Protein AF-A0A3M1LJ62-F1 (afdb_monomer)

Secondary structure (DSSP, 8-state):
--HHHHHHHHHHHHHHHHHTTSS-SS----EEEETTEEEEPBTT--GGG--GGG-EEEETTS-EEE-SSPBPTTGGGT-

pLDDT: mean 95.95, std 3.95, range [70.25, 98.62]

Mean predicted aligned error: 2.36 Å

Nearest PDB structures (foldseek):
  6btg-assembly1_A  TM=9.143E-01  e=5.965E-07  Bacillus thuringiensis
  1e4c-assembly1_P  TM=9.011E-01  e=3.375E-05  Escherichia coli
  1e4b-assembly1_P  TM=8.962E-01  e=1.473E-04  Escherichia coli
  2opi-assembly1_B  TM=8.210E-01  e=3.850E-04  Bacteroides thetaiotaomicron VPI-5482
  8il8-assembly1_C  TM=8.135E-01  e=2.468E-03  Alcaligenes faecalis subsp. faecalis NBRC 13111

Foldseek 3Di:
DDPLVVLQVQLVVLLVCVVVVNADQFGDKDWDDDPQKIWIAAGRHGSNPDDSLQIFIAGPVRHTPDHPGHGHPCSPVVD

Structure (mmCIF, N/CA/C/O backbone):
data_AF-A0A3M1LJ62-F1
#
_entry.id   AF-A0A3M1LJ62-F1
#
loop_
_atom_site.group_PDB
_atom_site.id
_atom_site.type_symbol
_atom_site.label_atom_id
_atom_site.label_alt_id
_atom_site.label_comp_id
_atom_site.label_asym_id
_atom_site.label_entity_id
_atom_site.label_seq_id
_atom_site.pdbx_PDB_ins_code
_atom_site.Cartn_x
_atom_site.Cartn_y
_atom_site.Cartn_z
_atom_site.occupancy
_atom_site.B_iso_or_equiv
_atom_site.auth_seq_id
_atom_site.auth_comp_id
_atom_site.auth_asym_id
_atom_site.auth_atom_id
_atom_site.pdbx_PDB_model_num
ATOM 1 N N . MET A 1 1 ? -8.940 13.208 9.232 1.00 70.25 1 MET A N 1
ATOM 2 C CA . MET A 1 1 ? -9.006 13.086 7.761 1.00 70.25 1 MET A CA 1
ATOM 3 C C . MET A 1 1 ? -9.861 11.883 7.415 1.00 70.25 1 MET A C 1
ATOM 5 O O . MET A 1 1 ? -9.920 10.964 8.224 1.00 70.25 1 MET A O 1
ATOM 9 N N . ASP A 1 2 ? -10.552 11.926 6.281 1.00 94.00 2 ASP A N 1
ATOM 10 C CA . ASP A 1 2 ? -11.364 10.805 5.799 1.00 94.00 2 ASP A CA 1
ATOM 11 C C . ASP A 1 2 ? -10.476 9.639 5.322 1.00 94.00 2 ASP A C 1
ATOM 13 O O . ASP A 1 2 ? -9.359 9.877 4.857 1.00 94.00 2 ASP A O 1
ATOM 17 N N . GLU A 1 3 ? -10.951 8.398 5.470 1.00 95.75 3 GLU A N 1
ATOM 18 C CA . GLU A 1 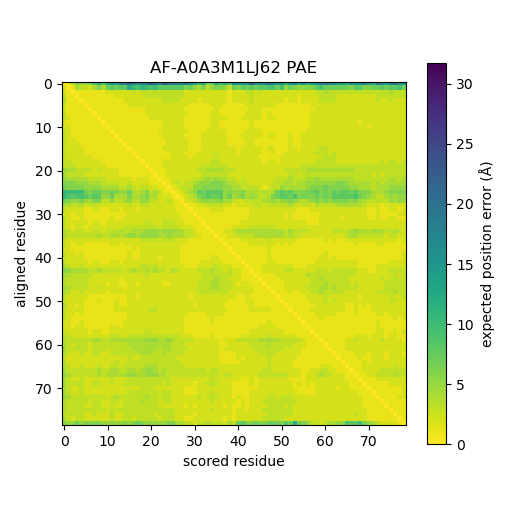3 ? -10.188 7.187 5.123 1.00 95.75 3 GLU A CA 1
ATOM 19 C C . GLU A 1 3 ? -9.828 7.165 3.634 1.00 95.75 3 GLU A C 1
ATOM 21 O O . GLU A 1 3 ? -8.680 6.893 3.283 1.00 95.75 3 GLU A O 1
ATOM 26 N N . GLU A 1 4 ? -10.771 7.520 2.757 1.00 97.06 4 GLU A N 1
ATOM 27 C CA . GLU A 1 4 ? -10.529 7.491 1.314 1.00 97.06 4 GLU A CA 1
ATOM 28 C C . GLU A 1 4 ? -9.496 8.544 0.900 1.00 97.06 4 GLU A C 1
ATOM 30 O O . GLU A 1 4 ? -8.581 8.25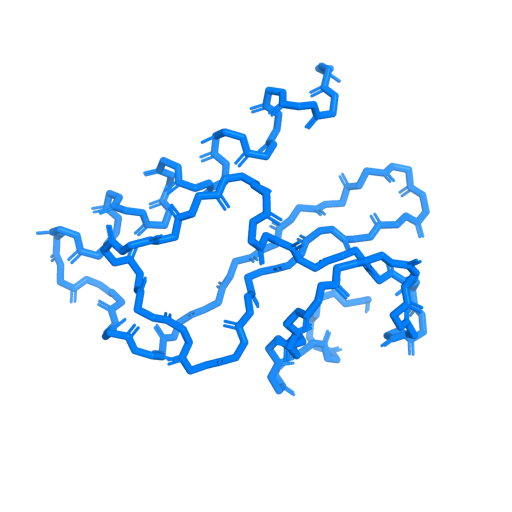3 0.131 1.00 97.06 4 GLU A O 1
ATOM 35 N N . LYS A 1 5 ? -9.542 9.733 1.514 1.00 97.56 5 LYS A N 1
ATOM 36 C CA . LYS A 1 5 ? -8.528 10.776 1.292 1.00 97.56 5 LYS A CA 1
ATOM 37 C C . LYS A 1 5 ? -7.125 10.327 1.706 1.00 97.56 5 LYS A C 1
ATOM 39 O O . LYS A 1 5 ? -6.165 10.621 1.002 1.00 97.56 5 LYS A O 1
ATOM 44 N N . LEU A 1 6 ? -6.988 9.597 2.818 1.00 98.25 6 LEU A N 1
ATOM 45 C CA . LEU A 1 6 ? -5.692 9.041 3.236 1.00 98.25 6 LEU A CA 1
ATOM 46 C C . LEU A 1 6 ? -5.154 8.025 2.222 1.00 98.25 6 LEU A C 1
ATOM 48 O O . LEU A 1 6 ? -3.957 8.018 1.933 1.00 98.25 6 LEU A O 1
ATOM 52 N N . LYS A 1 7 ? -6.029 7.192 1.647 1.00 98.50 7 LYS A N 1
ATOM 53 C CA . LYS A 1 7 ? -5.652 6.236 0.595 1.00 98.50 7 LYS A CA 1
ATOM 54 C C . LYS A 1 7 ? -5.153 6.953 -0.656 1.00 98.50 7 LYS A C 1
ATOM 56 O O . LYS A 1 7 ? -4.102 6.593 -1.186 1.00 98.50 7 LYS A O 1
ATOM 61 N N . GLU A 1 8 ? -5.865 7.984 -1.103 1.00 98.31 8 GLU A N 1
ATOM 62 C CA . GLU A 1 8 ? -5.458 8.810 -2.244 1.00 98.31 8 GLU A CA 1
ATOM 63 C C . GLU A 1 8 ? -4.111 9.508 -1.999 1.00 98.31 8 GLU A C 1
ATOM 65 O O . GLU A 1 8 ? -3.239 9.505 -2.873 1.00 98.31 8 GLU A O 1
ATOM 70 N N . GLU A 1 9 ? -3.899 10.061 -0.802 1.00 98.31 9 GLU A N 1
ATOM 71 C CA . GLU A 1 9 ? -2.633 10.695 -0.424 1.00 98.31 9 GLU A CA 1
ATOM 72 C C . GLU A 1 9 ? -1.468 9.705 -0.377 1.00 98.31 9 GLU A C 1
ATOM 74 O O . GLU A 1 9 ? -0.388 10.011 -0.891 1.00 98.31 9 GLU A O 1
ATOM 79 N N . LEU A 1 10 ? -1.681 8.502 0.169 1.00 98.12 10 LEU A N 1
ATOM 80 C CA . LEU A 1 10 ? -0.674 7.442 0.172 1.00 98.12 10 LEU A CA 1
ATOM 81 C C . LEU A 1 10 ? -0.248 7.102 -1.260 1.00 98.12 10 LEU A C 1
ATOM 83 O O . LEU A 1 10 ? 0.943 7.091 -1.570 1.00 98.12 10 LEU A O 1
ATOM 87 N N . VAL A 1 11 ? -1.217 6.876 -2.152 1.00 98.19 11 VAL A N 1
ATOM 88 C CA . VAL A 1 11 ? -0.958 6.566 -3.566 1.00 98.19 11 VAL A CA 1
ATOM 89 C C . VAL A 1 11 ? -0.219 7.709 -4.252 1.00 98.19 11 VAL A C 1
ATOM 91 O O . VAL A 1 11 ? 0.750 7.475 -4.979 1.00 98.19 11 VAL A O 1
ATOM 94 N N . ARG A 1 12 ? -0.625 8.958 -4.001 1.00 98.19 12 ARG A N 1
ATOM 95 C CA . ARG A 1 12 ? 0.055 10.138 -4.542 1.00 98.19 12 ARG A CA 1
ATOM 96 C C . ARG A 1 12 ? 1.501 10.226 -4.056 1.00 98.19 12 ARG A C 1
ATOM 98 O O . ARG A 1 12 ? 2.383 10.532 -4.861 1.00 98.19 12 ARG A O 1
ATOM 105 N N . SER A 1 13 ? 1.754 9.941 -2.781 1.00 97.94 13 SER A N 1
ATOM 106 C CA . SER A 1 13 ? 3.100 9.913 -2.200 1.00 97.94 13 SER A CA 1
ATOM 107 C C . SER A 1 13 ? 3.969 8.845 -2.871 1.00 97.94 13 SER A C 1
ATOM 109 O O . SER A 1 13 ? 5.034 9.160 -3.405 1.00 97.94 13 SER A O 1
ATOM 111 N N . VAL A 1 14 ? 3.456 7.614 -2.979 1.00 97.56 14 VAL A N 1
ATOM 112 C CA . VAL A 1 14 ? 4.123 6.495 -3.666 1.00 97.56 14 VAL A CA 1
ATOM 113 C C . VAL A 1 14 ? 4.468 6.862 -5.111 1.00 97.56 14 VAL A C 1
ATOM 115 O O . VAL A 1 14 ? 5.621 6.731 -5.519 1.00 97.56 14 VAL A O 1
ATOM 118 N N . LYS A 1 15 ? 3.496 7.369 -5.884 1.00 97.00 15 LYS A N 1
ATOM 119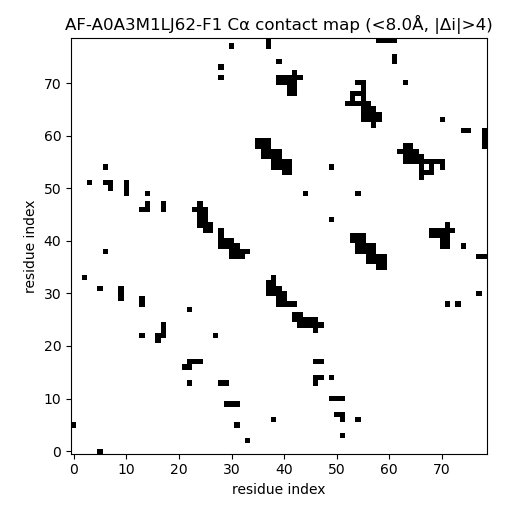 C CA . LYS A 1 15 ? 3.703 7.771 -7.287 1.00 97.00 15 LYS A CA 1
ATOM 120 C C . LYS A 1 15 ? 4.709 8.918 -7.417 1.00 97.00 15 LYS A C 1
ATOM 122 O O . LYS A 1 15 ? 5.494 8.927 -8.361 1.00 97.00 15 LYS A O 1
ATOM 127 N N . THR A 1 16 ? 4.727 9.853 -6.466 1.00 97.75 16 THR A N 1
ATOM 128 C CA . THR A 1 16 ? 5.688 10.970 -6.439 1.00 97.75 16 THR A CA 1
ATOM 129 C C . THR A 1 16 ? 7.110 10.487 -6.172 1.00 97.75 16 THR A C 1
ATOM 131 O O . THR A 1 16 ? 8.053 10.956 -6.804 1.00 97.75 16 THR A O 1
ATOM 134 N N . LEU A 1 17 ? 7.294 9.553 -5.240 1.00 97.56 17 LEU A N 1
ATOM 135 C CA . LEU A 1 17 ? 8.614 8.985 -4.962 1.00 97.56 17 LEU A CA 1
ATOM 136 C C . LEU A 1 17 ? 9.082 8.078 -6.103 1.00 97.56 17 LEU A C 1
ATOM 138 O O . LEU A 1 17 ? 10.264 8.089 -6.443 1.00 97.56 17 LEU A O 1
ATOM 142 N N . PHE A 1 18 ? 8.156 7.360 -6.741 1.00 96.88 18 PHE A N 1
ATOM 143 C CA . PHE A 1 18 ? 8.441 6.551 -7.922 1.00 96.88 18 PHE A CA 1
ATOM 144 C C . PHE A 1 18 ? 8.889 7.415 -9.103 1.00 96.88 18 PHE A C 1
ATOM 146 O O . PHE A 1 18 ? 9.920 7.133 -9.707 1.00 96.88 18 PHE A O 1
ATOM 153 N N . SER A 1 19 ? 8.184 8.515 -9.394 1.00 96.62 19 SER A N 1
ATOM 154 C CA . SER A 1 19 ? 8.550 9.412 -10.501 1.00 96.62 19 SER A CA 1
ATOM 155 C C . SER A 1 19 ? 9.896 10.113 -10.296 1.00 96.62 19 SER A C 1
ATOM 157 O O . SER A 1 19 ? 10.549 10.480 -11.269 1.00 96.62 19 SER A O 1
ATOM 159 N N . LYS A 1 20 ? 10.335 10.260 -9.042 1.00 97.25 20 LYS A N 1
ATOM 160 C CA . LYS A 1 20 ? 11.662 10.777 -8.677 1.00 97.25 20 LYS A CA 1
ATOM 161 C C . LYS A 1 20 ? 12.758 9.703 -8.619 1.00 97.25 20 LYS A C 1
ATOM 163 O O . LYS A 1 20 ? 13.905 10.042 -8.349 1.00 97.25 20 LYS A O 1
ATOM 168 N N . GLY A 1 21 ? 12.427 8.431 -8.851 1.00 96.19 21 GLY A N 1
ATOM 169 C CA . GLY A 1 21 ? 13.382 7.318 -8.831 1.00 96.19 21 GLY A CA 1
ATOM 170 C C . GLY A 1 21 ? 13.788 6.832 -7.434 1.00 96.19 21 GLY A C 1
ATOM 171 O O . GLY A 1 21 ? 14.758 6.090 -7.316 1.00 96.19 21 GLY A O 1
ATOM 172 N N . TYR A 1 22 ? 13.068 7.222 -6.376 1.00 96.50 22 TYR A N 1
ATOM 173 C CA . TYR A 1 22 ? 13.373 6.804 -4.998 1.00 96.50 22 TYR A CA 1
ATOM 174 C C . TYR A 1 22 ? 12.780 5.447 -4.616 1.00 96.50 22 TYR A C 1
ATOM 176 O O . TYR A 1 22 ? 13.222 4.829 -3.651 1.00 96.50 22 TYR A O 1
ATOM 184 N N . VAL A 1 23 ? 11.787 4.975 -5.366 1.00 94.81 23 VAL A N 1
ATOM 185 C CA . VAL A 1 23 ? 11.250 3.617 -5.250 1.00 94.81 23 VAL A CA 1
ATOM 186 C C . VAL A 1 23 ? 11.234 2.952 -6.616 1.00 94.81 23 VAL A C 1
ATOM 188 O O . VAL A 1 23 ? 11.098 3.618 -7.641 1.00 94.81 23 VAL A O 1
ATOM 191 N N . SER A 1 24 ? 11.399 1.633 -6.630 1.00 93.12 24 SER A N 1
ATOM 192 C CA . SER A 1 24 ? 11.409 0.840 -7.857 1.00 93.12 24 SER A CA 1
ATOM 193 C C . SER A 1 24 ? 10.000 0.354 -8.209 1.00 93.12 24 SER A C 1
ATOM 195 O O . SER A 1 24 ? 9.036 0.606 -7.490 1.00 93.12 24 SER A O 1
ATOM 197 N N . VAL A 1 25 ? 9.856 -0.343 -9.340 1.00 89.69 25 VAL A N 1
ATOM 198 C CA . VAL A 1 25 ? 8.543 -0.793 -9.839 1.00 89.69 25 VAL A CA 1
ATOM 199 C C . VAL A 1 25 ? 7.814 -1.685 -8.831 1.00 89.69 25 VAL A C 1
ATOM 201 O O . VAL A 1 25 ? 6.617 -1.504 -8.636 1.00 89.69 25 VAL A O 1
ATOM 204 N N . GLY A 1 26 ? 8.520 -2.622 -8.193 1.00 85.31 26 GLY A N 1
ATOM 205 C CA . GLY A 1 26 ? 7.948 -3.558 -7.216 1.00 85.31 26 GLY A CA 1
ATOM 206 C C . GLY A 1 26 ? 8.526 -3.438 -5.804 1.00 85.31 26 GLY A C 1
ATOM 207 O O . GLY A 1 26 ? 8.076 -4.154 -4.913 1.00 85.31 26 GLY A O 1
ATOM 208 N N . GLY A 1 27 ? 9.517 -2.566 -5.602 1.00 84.88 27 GLY A N 1
ATOM 209 C CA . GLY A 1 27 ? 10.199 -2.348 -4.326 1.00 84.88 27 GLY A CA 1
ATOM 210 C C . GLY A 1 27 ? 9.880 -0.984 -3.721 1.00 84.88 27 GLY A C 1
ATOM 211 O O . GLY A 1 27 ? 9.396 -0.080 -4.401 1.00 84.88 27 GLY A O 1
ATOM 212 N N . GLY A 1 28 ? 10.142 -0.846 -2.422 1.00 87.88 28 GLY A N 1
ATOM 213 C CA . GLY A 1 28 ? 9.636 0.267 -1.627 1.00 87.88 28 GLY A CA 1
ATOM 214 C C . GLY A 1 28 ? 8.154 0.074 -1.316 1.00 87.88 28 GLY A C 1
ATOM 215 O O . GLY A 1 28 ? 7.346 -0.261 -2.186 1.00 87.88 28 GLY A O 1
ATOM 216 N N . ASN A 1 29 ? 7.790 0.253 -0.056 1.00 95.19 29 ASN A N 1
ATOM 217 C CA . ASN A 1 29 ? 6.443 0.049 0.454 1.00 95.19 29 ASN A CA 1
ATOM 218 C C . ASN A 1 29 ? 6.026 1.280 1.259 1.00 95.19 29 ASN A C 1
ATOM 220 O O . ASN A 1 29 ? 6.858 2.054 1.725 1.00 95.19 29 ASN A O 1
ATOM 224 N N . HIS A 1 30 ? 4.724 1.512 1.331 1.00 97.69 30 HIS A N 1
ATOM 225 C CA . HIS A 1 30 ? 4.180 2.615 2.103 1.00 97.69 30 HIS A CA 1
ATOM 226 C C . HIS A 1 30 ? 2.927 2.134 2.812 1.00 97.69 30 HIS A C 1
ATOM 228 O O . HIS A 1 30 ? 2.170 1.319 2.276 1.00 97.69 30 HIS A O 1
ATOM 234 N N . SER A 1 31 ? 2.703 2.657 4.008 1.00 98.19 31 SER A N 1
ATOM 235 C CA . SER A 1 31 ? 1.474 2.431 4.745 1.00 98.19 31 SER A CA 1
ATOM 236 C C . SER A 1 31 ? 1.011 3.705 5.433 1.00 98.19 31 SER A C 1
ATOM 238 O O . SER A 1 31 ? 1.777 4.654 5.608 1.00 98.19 31 SER A O 1
ATOM 240 N N . PHE A 1 32 ? -0.246 3.707 5.850 1.00 98.19 32 PHE A N 1
ATOM 241 C CA . PHE A 1 32 ? -0.718 4.593 6.903 1.00 98.19 32 PHE A CA 1
ATOM 242 C C . PHE A 1 32 ? -1.583 3.798 7.877 1.00 98.19 32 PHE A C 1
ATOM 244 O O . PHE A 1 32 ? -2.210 2.798 7.516 1.00 98.19 32 PHE A O 1
ATOM 251 N N . ARG A 1 33 ? -1.621 4.259 9.126 1.00 97.00 33 ARG A N 1
ATOM 252 C CA . ARG A 1 33 ? -2.496 3.709 10.159 1.00 97.00 33 ARG A CA 1
ATOM 253 C C . ARG A 1 33 ? -3.810 4.486 10.190 1.00 97.00 33 ARG A C 1
ATOM 255 O O . ARG A 1 33 ? -3.805 5.716 10.165 1.00 97.00 33 ARG A O 1
ATOM 262 N N . TYR A 1 34 ? -4.926 3.772 10.272 1.00 96.62 34 TYR A N 1
ATOM 263 C CA . TYR A 1 34 ? -6.258 4.335 10.456 1.00 96.62 34 TYR A CA 1
ATOM 264 C C . TYR A 1 34 ? -6.980 3.556 11.553 1.00 96.62 34 TYR A C 1
ATOM 266 O O . TYR A 1 34 ? -7.404 2.418 11.352 1.00 96.62 34 TYR A O 1
ATOM 274 N N . LYS A 1 35 ? -7.107 4.181 12.731 1.00 94.00 35 LYS A N 1
ATOM 275 C CA . LYS A 1 35 ? -7.532 3.507 13.971 1.00 94.00 35 LYS A CA 1
ATOM 276 C C . LYS A 1 35 ? -6.579 2.335 14.280 1.00 94.00 35 LYS A C 1
ATOM 278 O O . LYS A 1 35 ? -5.368 2.523 14.225 1.00 94.00 35 LYS A O 1
ATOM 283 N N . GLU A 1 36 ? -7.116 1.146 14.545 1.00 95.44 36 GLU A N 1
ATOM 284 C CA . GLU A 1 36 ? -6.367 -0.085 14.848 1.00 95.44 36 GLU A CA 1
ATOM 285 C C . GLU A 1 36 ? -5.977 -0.893 13.594 1.00 95.44 36 GLU A C 1
ATOM 287 O O . GLU A 1 36 ? -5.561 -2.047 13.695 1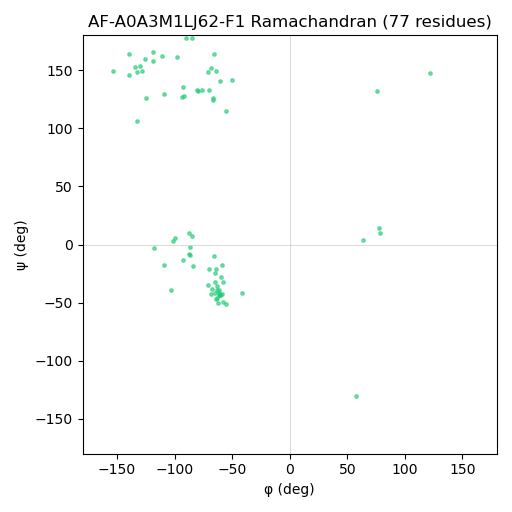.00 95.44 36 GLU A O 1
ATOM 292 N N . LEU A 1 37 ? -6.154 -0.321 12.398 1.00 97.62 37 LEU A N 1
ATOM 293 C CA . LEU A 1 37 ? -5.884 -0.985 11.125 1.00 97.62 37 LEU A CA 1
ATOM 294 C C . LEU A 1 37 ? -4.807 -0.244 10.333 1.00 97.62 37 LEU A C 1
ATOM 296 O O . LEU A 1 37 ? -4.582 0.957 10.514 1.00 97.62 37 LEU A O 1
ATOM 300 N N . VAL A 1 38 ? -4.157 -0.958 9.420 1.00 98.38 38 VAL A N 1
ATOM 301 C CA . VAL A 1 38 ? -3.103 -0.419 8.559 1.00 98.38 38 VAL A CA 1
ATOM 302 C C . VAL A 1 38 ? -3.469 -0.667 7.102 1.00 98.38 38 VAL A C 1
ATOM 304 O O . VAL A 1 38 ? -3.726 -1.797 6.697 1.00 98.38 38 VAL A O 1
ATOM 307 N N . TRP A 1 39 ? -3.471 0.390 6.296 1.00 98.56 39 TRP A N 1
ATOM 308 C CA . TRP A 1 39 ? -3.509 0.273 4.841 1.00 98.56 39 TRP A CA 1
ATOM 309 C C . TRP A 1 39 ? -2.082 0.250 4.319 1.00 98.56 39 TRP A C 1
ATOM 311 O O . TRP A 1 39 ? -1.302 1.145 4.643 1.00 98.56 39 TRP A O 1
ATOM 321 N N . ILE A 1 40 ? -1.735 -0.746 3.508 1.00 98.44 40 ILE A N 1
ATOM 322 C CA . ILE A 1 40 ? -0.381 -0.941 2.988 1.00 98.44 40 ILE A CA 1
ATOM 323 C C . ILE A 1 40 ? -0.385 -1.196 1.480 1.00 98.44 40 ILE A C 1
ATOM 325 O O . ILE A 1 40 ? -1.310 -1.788 0.919 1.00 98.44 40 ILE A O 1
ATOM 329 N N . THR A 1 41 ? 0.676 -0.750 0.807 1.00 98.00 41 THR A N 1
ATOM 330 C CA . THR A 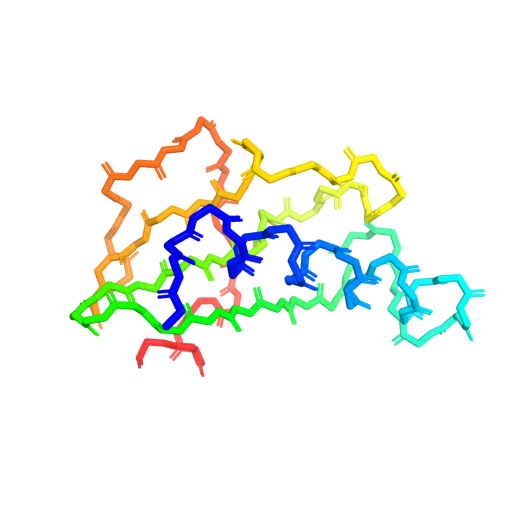1 41 ? 0.913 -1.059 -0.606 1.00 98.00 41 THR A CA 1
ATOM 331 C C . THR A 1 41 ? 1.060 -2.569 -0.843 1.00 98.00 41 THR A C 1
ATOM 333 O O . THR A 1 41 ? 1.761 -3.237 -0.073 1.00 98.00 41 THR A O 1
ATOM 336 N N . PRO A 1 42 ? 0.506 -3.106 -1.941 1.00 97.50 42 PRO A N 1
ATOM 337 C CA . PRO A 1 42 ? 0.656 -4.510 -2.304 1.00 97.50 42 PRO A CA 1
ATOM 338 C C . PRO A 1 42 ? 2.095 -4.874 -2.711 1.00 97.50 42 PRO A C 1
ATOM 340 O O . PRO A 1 42 ? 2.862 -4.041 -3.217 1.00 97.50 42 PRO A O 1
ATOM 343 N N . SER A 1 43 ? 2.457 -6.138 -2.492 1.00 96.81 43 SER A N 1
ATOM 344 C CA . SER A 1 43 ? 3.771 -6.707 -2.812 1.00 96.81 43 SER A CA 1
ATOM 345 C C . SER A 1 43 ? 3.978 -6.836 -4.320 1.00 96.81 43 SER A C 1
ATOM 347 O O . SER A 1 43 ? 3.094 -7.314 -5.031 1.00 96.81 43 SER A O 1
ATOM 349 N N . GLY A 1 44 ? 5.142 -6.399 -4.813 1.00 94.00 44 GLY A N 1
ATOM 350 C CA . GLY A 1 44 ? 5.544 -6.528 -6.219 1.00 94.00 44 GLY A CA 1
ATOM 351 C C . GLY A 1 44 ? 4.676 -5.768 -7.231 1.00 94.00 44 GLY A C 1
ATOM 352 O O . GLY A 1 44 ? 4.901 -5.890 -8.433 1.00 94.00 44 GLY A O 1
ATOM 353 N N . TYR A 1 45 ? 3.688 -4.995 -6.774 1.00 95.06 45 TYR A N 1
ATOM 354 C CA . TYR A 1 45 ? 2.728 -4.332 -7.650 1.00 95.06 45 TYR A CA 1
ATOM 355 C C . TYR A 1 45 ? 3.307 -3.046 -8.258 1.00 95.06 45 TYR A C 1
ATOM 357 O O . TYR A 1 45 ? 3.828 -2.221 -7.494 1.00 95.06 45 TYR A O 1
ATOM 365 N N . PRO A 1 46 ? 3.160 -2.819 -9.581 1.00 95.31 46 PRO A N 1
ATOM 366 C CA . PRO A 1 46 ? 3.717 -1.651 -10.258 1.00 95.31 46 PRO A CA 1
ATOM 367 C C . PRO A 1 46 ? 3.274 -0.324 -9.631 1.00 95.31 46 PRO A C 1
ATOM 369 O O . PRO A 1 46 ? 2.103 0.048 -9.702 1.00 95.31 46 PRO A O 1
ATOM 372 N N . ARG A 1 47 ? 4.219 0.435 -9.058 1.00 94.31 47 ARG A N 1
ATOM 373 C CA . ARG A 1 47 ? 3.925 1.726 -8.394 1.00 94.31 47 ARG A CA 1
ATOM 374 C C . ARG A 1 47 ? 3.296 2.766 -9.326 1.00 94.31 47 ARG A C 1
ATOM 376 O O . ARG A 1 47 ? 2.497 3.581 -8.873 1.00 94.31 47 ARG A O 1
ATOM 383 N N . SER A 1 48 ? 3.584 2.700 -10.626 1.00 94.00 48 SER A N 1
ATOM 384 C CA . SER A 1 48 ? 2.954 3.544 -11.651 1.00 94.00 48 SER A CA 1
ATOM 385 C C . SER A 1 48 ? 1.452 3.287 -11.820 1.00 94.00 48 SER A C 1
ATOM 387 O O . SER A 1 48 ? 0.716 4.224 -12.119 1.00 94.00 48 SER A O 1
ATOM 389 N N . HIS A 1 49 ? 0.997 2.047 -11.612 1.00 95.56 49 HIS A N 1
ATOM 390 C CA . HIS A 1 49 ? -0.400 1.624 -11.785 1.00 95.56 49 HIS A CA 1
ATOM 391 C C . HIS A 1 49 ? -1.169 1.509 -10.465 1.00 95.56 49 HIS A C 1
ATOM 393 O O . HIS A 1 49 ? -2.317 1.092 -10.476 1.00 95.56 49 HIS A O 1
ATOM 399 N N . LEU A 1 50 ? -0.545 1.845 -9.334 1.00 96.94 50 LEU A N 1
ATOM 400 C CA . LEU A 1 50 ? -1.175 1.740 -8.022 1.00 96.94 50 LEU A CA 1
ATOM 401 C C . LEU A 1 50 ? -2.341 2.726 -7.889 1.00 96.94 50 LEU A C 1
ATOM 403 O O . LEU A 1 50 ? -2.121 3.930 -8.005 1.00 96.94 50 LEU A O 1
ATOM 407 N N . ASP A 1 51 ? -3.536 2.247 -7.561 1.00 97.75 51 ASP A N 1
ATOM 408 C CA . ASP A 1 51 ? -4.684 3.085 -7.206 1.00 97.75 51 ASP A CA 1
ATOM 409 C C . ASP A 1 51 ? -5.175 2.811 -5.776 1.00 97.75 51 ASP A C 1
ATOM 411 O O . ASP A 1 51 ? -4.814 1.818 -5.146 1.00 97.75 51 ASP A O 1
ATOM 415 N N . ALA A 1 52 ? -6.018 3.698 -5.233 1.00 97.75 52 ALA A N 1
ATOM 416 C CA . ALA A 1 52 ? -6.488 3.609 -3.844 1.00 97.75 52 ALA A CA 1
ATOM 417 C C . ALA A 1 52 ? -7.208 2.281 -3.540 1.00 97.75 52 ALA A C 1
ATOM 419 O O . ALA A 1 52 ? -7.119 1.760 -2.430 1.00 97.75 52 ALA A O 1
ATOM 420 N N . LYS A 1 53 ? -7.899 1.713 -4.534 1.00 97.56 53 LYS A N 1
ATOM 421 C CA . LYS A 1 53 ? -8.583 0.413 -4.444 1.00 97.56 53 LYS A CA 1
ATOM 422 C C . LYS A 1 53 ? -7.632 -0.791 -4.363 1.00 97.56 53 LYS A C 1
ATOM 424 O O . LYS A 1 53 ? -8.058 -1.843 -3.906 1.00 97.56 53 LYS A O 1
ATOM 429 N N . ASP A 1 54 ? -6.379 -0.634 -4.792 1.00 97.81 54 ASP A N 1
ATOM 430 C CA . ASP A 1 54 ? -5.384 -1.715 -4.831 1.00 97.81 54 ASP A CA 1
ATOM 431 C C . ASP A 1 54 ? -4.637 -1.860 -3.495 1.00 97.81 54 ASP A C 1
ATOM 433 O O . ASP A 1 54 ? -3.866 -2.802 -3.297 1.00 97.81 54 ASP A O 1
ATOM 437 N N . LEU A 1 55 ? -4.825 -0.912 -2.572 1.00 98.31 55 LEU A N 1
ATOM 438 C CA . LEU A 1 55 ? -4.264 -0.999 -1.231 1.00 98.31 55 LEU A CA 1
ATOM 439 C C . LEU A 1 55 ? -4.866 -2.185 -0.474 1.00 98.31 55 LEU A C 1
ATOM 441 O O . LEU A 1 55 ? -6.023 -2.558 -0.667 1.00 98.31 55 LEU A O 1
ATOM 445 N N . VAL A 1 56 ? -4.072 -2.754 0.427 1.00 98.56 56 VAL A N 1
ATOM 446 C CA . VAL A 1 56 ? -4.474 -3.892 1.253 1.00 98.56 56 VAL A CA 1
ATOM 447 C C . VAL A 1 56 ? -4.641 -3.411 2.687 1.00 98.56 56 VAL A C 1
ATOM 449 O O . VAL A 1 56 ? -3.754 -2.752 3.226 1.00 98.56 56 VAL A O 1
ATOM 452 N N . LEU A 1 57 ? -5.778 -3.723 3.299 1.00 98.62 57 LEU A N 1
ATOM 453 C CA . LEU A 1 57 ? -6.056 -3.439 4.701 1.00 98.62 57 LEU A CA 1
ATOM 454 C C . LEU A 1 57 ? -5.678 -4.650 5.542 1.00 98.62 57 LEU A C 1
ATOM 456 O O . LEU A 1 57 ? -6.163 -5.758 5.297 1.00 98.62 57 LEU A O 1
ATOM 460 N N . ILE A 1 58 ? -4.867 -4.419 6.562 1.00 98.56 58 ILE A N 1
ATOM 461 C CA . ILE A 1 58 ? -4.442 -5.422 7.532 1.00 98.56 58 ILE A CA 1
ATOM 462 C C . ILE A 1 58 ? -4.748 -4.951 8.958 1.00 98.56 58 ILE A C 1
ATOM 464 O O . ILE A 1 58 ? -4.922 -3.754 9.206 1.00 98.56 58 ILE A O 1
ATOM 468 N N . ASP A 1 59 ? -4.809 -5.890 9.895 1.00 97.88 59 ASP A N 1
ATOM 469 C CA . ASP A 1 59 ? -4.783 -5.583 11.325 1.00 97.88 59 ASP A CA 1
ATOM 470 C C . ASP A 1 59 ? -3.344 -5.443 11.861 1.00 97.88 59 ASP A C 1
ATOM 472 O O . ASP A 1 59 ? -2.362 -5.640 11.140 1.00 97.88 59 ASP A O 1
ATOM 476 N N . ILE A 1 60 ? -3.224 -5.120 13.151 1.00 96.19 60 ILE A N 1
ATOM 477 C CA . ILE A 1 60 ? -1.943 -4.968 13.858 1.00 96.19 60 ILE A CA 1
ATOM 478 C C . ILE A 1 60 ? -1.137 -6.274 13.984 1.00 96.19 60 ILE A C 1
ATOM 480 O O . ILE A 1 60 ? 0.015 -6.252 14.392 1.00 96.19 60 ILE A O 1
ATOM 484 N N . ASN A 1 61 ? -1.721 -7.425 13.647 1.00 96.06 61 ASN A N 1
ATOM 485 C CA . ASN A 1 61 ? -1.021 -8.709 13.614 1.00 96.06 61 ASN A CA 1
ATOM 486 C C . ASN A 1 61 ? -0.613 -9.093 12.181 1.00 96.06 61 ASN A C 1
ATOM 488 O O . ASN A 1 61 ? -0.137 -10.204 11.948 1.00 96.06 61 ASN A O 1
ATOM 492 N N . GLY A 1 62 ? -0.833 -8.207 11.203 1.00 95.81 62 GLY A N 1
ATOM 493 C CA . GLY A 1 62 ? -0.537 -8.448 9.793 1.00 95.81 62 GLY A CA 1
ATOM 494 C C . GLY A 1 62 ? -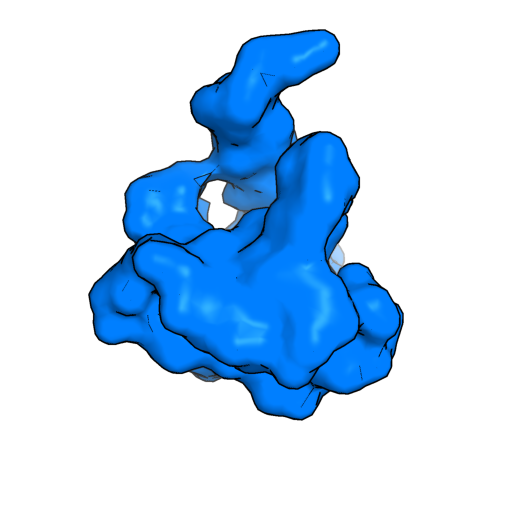1.567 -9.322 9.077 1.00 95.81 62 GLY A C 1
ATOM 495 O O . GLY A 1 62 ? -1.334 -9.733 7.937 1.00 95.81 62 GLY A O 1
ATOM 496 N N . LYS A 1 63 ? -2.714 -9.617 9.701 1.00 97.31 63 LYS A N 1
ATOM 497 C CA . LYS A 1 63 ? -3.777 -10.395 9.062 1.00 97.31 63 LYS A CA 1
ATOM 498 C C . LYS A 1 63 ? -4.534 -9.515 8.076 1.00 97.31 63 LYS A C 1
ATOM 500 O O . LYS A 1 63 ? -4.968 -8.419 8.415 1.00 97.31 63 LYS A O 1
ATOM 505 N N . ILE A 1 64 ? -4.755 -10.028 6.868 1.00 98.00 64 ILE A N 1
ATOM 506 C CA . ILE A 1 64 ? -5.544 -9.344 5.838 1.00 98.00 64 ILE A CA 1
ATOM 507 C C . ILE A 1 64 ? -7.007 -9.242 6.283 1.00 98.00 64 ILE A C 1
ATOM 509 O O . ILE A 1 64 ? -7.645 -10.248 6.599 1.00 98.00 64 ILE A O 1
ATOM 513 N N . ILE A 1 65 ? -7.529 -8.016 6.272 1.00 98.19 65 ILE A N 1
ATOM 514 C CA . ILE A 1 65 ? -8.929 -7.680 6.551 1.00 98.19 65 ILE A CA 1
ATOM 515 C C . ILE A 1 65 ? -9.683 -7.373 5.252 1.00 98.19 65 ILE A C 1
ATOM 517 O O . ILE A 1 65 ? -10.844 -7.758 5.114 1.00 98.19 65 ILE A O 1
ATOM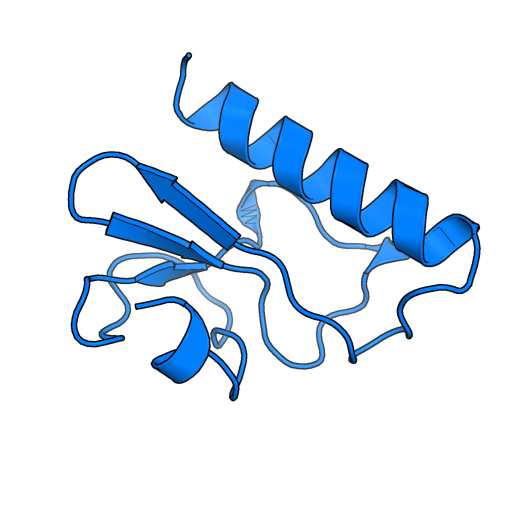 521 N N . ARG A 1 66 ? -9.045 -6.685 4.292 1.00 97.94 66 ARG A N 1
ATOM 522 C CA . ARG A 1 66 ? -9.641 -6.336 2.990 1.00 97.94 66 ARG A CA 1
ATOM 523 C C . ARG A 1 66 ? -8.572 -6.161 1.907 1.00 97.94 66 ARG A C 1
ATOM 525 O O . ARG A 1 66 ? -7.483 -5.677 2.195 1.00 97.94 66 ARG A O 1
ATOM 532 N N . GLY A 1 67 ? -8.931 -6.473 0.664 1.00 96.38 67 GLY A N 1
ATOM 533 C CA . GLY A 1 67 ? -8.105 -6.284 -0.530 1.00 96.38 67 GLY A CA 1
ATOM 534 C C . GLY A 1 67 ? -7.875 -7.604 -1.264 1.00 96.38 67 GLY A C 1
ATOM 535 O O . GLY A 1 67 ? -7.806 -8.657 -0.634 1.00 96.38 67 GLY A O 1
ATOM 536 N N . ASP A 1 68 ? -7.758 -7.537 -2.590 1.00 95.25 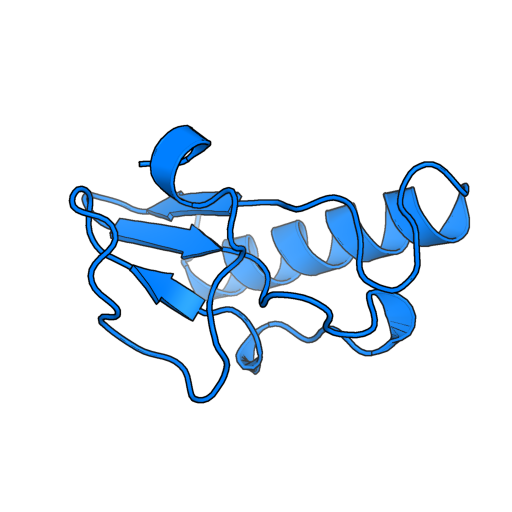68 ASP A N 1
ATOM 537 C CA . ASP A 1 68 ? -7.599 -8.720 -3.454 1.00 95.25 68 ASP A CA 1
ATOM 538 C C . ASP A 1 68 ? -6.125 -9.066 -3.728 1.00 95.25 68 ASP A C 1
ATOM 540 O O . ASP A 1 68 ? -5.793 -10.142 -4.231 1.00 95.25 68 ASP A O 1
ATOM 544 N N . LEU A 1 69 ? -5.219 -8.142 -3.401 1.00 96.75 69 LEU A N 1
ATOM 545 C CA . LEU A 1 69 ? -3.782 -8.282 -3.599 1.00 96.75 69 LEU A CA 1
ATOM 546 C C . LEU A 1 69 ? -3.081 -8.722 -2.312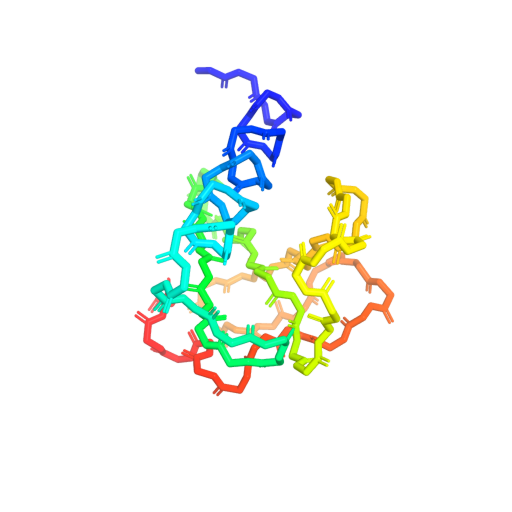 1.00 96.75 69 LEU A C 1
ATOM 548 O O . LEU A 1 69 ? -3.593 -8.588 -1.202 1.00 96.75 69 LEU A O 1
ATOM 552 N N . ARG A 1 70 ? -1.858 -9.239 -2.459 1.00 96.88 70 ARG A N 1
ATOM 553 C CA . ARG A 1 70 ? -1.018 -9.606 -1.313 1.00 96.88 70 ARG A CA 1
ATOM 554 C C . ARG A 1 70 ? -0.359 -8.347 -0.738 1.00 96.88 70 ARG A C 1
ATOM 556 O O . ARG A 1 70 ? 0.213 -7.588 -1.525 1.00 96.88 70 ARG A O 1
ATOM 563 N N . PRO A 1 71 ? -0.381 -8.121 0.589 1.00 97.44 71 PRO A N 1
ATOM 564 C CA . PRO A 1 71 ? 0.311 -6.987 1.198 1.00 97.44 71 PRO A CA 1
ATOM 565 C C . PRO A 1 71 ? 1.830 -7.140 1.037 1.00 97.44 71 PRO A C 1
ATOM 567 O O . PRO A 1 71 ? 2.320 -8.228 0.727 1.00 97.44 71 PRO A O 1
ATOM 570 N N . SER A 1 72 ? 2.579 -6.052 1.231 1.00 96.44 72 SER A N 1
ATOM 571 C CA . SER A 1 72 ? 4.050 -6.074 1.207 1.00 96.44 72 SER A CA 1
ATOM 572 C C . SER A 1 72 ? 4.624 -7.187 2.097 1.00 96.44 72 SER A C 1
ATOM 574 O O . SER A 1 72 ? 4.140 -7.404 3.206 1.00 96.44 72 SER A O 1
ATOM 576 N N . ILE A 1 73 ? 5.700 -7.854 1.667 1.00 94.94 73 ILE A N 1
ATOM 577 C CA . ILE A 1 73 ? 6.411 -8.831 2.520 1.00 94.94 73 ILE A CA 1
ATOM 578 C C . ILE A 1 73 ? 7.045 -8.174 3.755 1.00 94.94 73 ILE A C 1
ATOM 580 O O . ILE A 1 73 ? 7.294 -8.836 4.755 1.00 94.94 73 ILE A O 1
ATOM 584 N N . GLU A 1 74 ? 7.260 -6.861 3.697 1.00 96.00 74 GLU A N 1
ATOM 585 C CA . GLU A 1 74 ? 7.803 -6.048 4.786 1.00 96.00 74 GLU A CA 1
ATOM 586 C C . GLU A 1 74 ? 6.715 -5.600 5.776 1.00 96.00 74 GLU A C 1
ATOM 588 O O . GLU A 1 74 ? 7.013 -4.853 6.698 1.00 96.00 74 GLU A O 1
ATOM 593 N N . THR A 1 75 ? 5.472 -6.089 5.640 1.00 96.62 75 THR A N 1
ATOM 594 C CA . THR A 1 75 ? 4.351 -5.826 6.567 1.00 96.62 75 THR A CA 1
ATOM 595 C C . THR A 1 75 ? 4.728 -5.869 8.058 1.00 96.62 75 THR A C 1
ATOM 597 O O . THR A 1 75 ? 4.293 -4.960 8.762 1.00 96.62 75 THR A O 1
ATOM 600 N N . PRO A 1 76 ? 5.560 -6.813 8.558 1.00 96.31 76 PRO A N 1
ATOM 601 C CA . PRO A 1 76 ? 5.959 -6.838 9.971 1.00 96.31 76 PRO A CA 1
ATOM 602 C C . PRO A 1 76 ? 6.666 -5.571 10.483 1.00 96.31 76 PRO A C 1
ATOM 604 O O . PRO A 1 76 ? 6.743 -5.371 11.688 1.00 96.31 76 PRO A O 1
ATOM 607 N N . PHE A 1 77 ? 7.184 -4.713 9.596 1.00 96.00 77 PHE A N 1
ATOM 608 C CA . PHE A 1 77 ? 7.774 -3.418 9.961 1.00 96.00 77 PHE A CA 1
ATOM 609 C C . PHE A 1 77 ? 6.747 -2.271 10.033 1.00 96.00 77 PHE A C 1
ATOM 611 O O . PHE A 1 77 ? 7.094 -1.172 10.460 1.00 96.00 77 PHE A O 1
ATOM 618 N N . HIS A 1 78 ? 5.500 -2.498 9.603 1.00 96.12 78 HIS A N 1
ATOM 619 C CA . HIS A 1 78 ? 4.427 -1.490 9.555 1.00 96.12 78 HIS A CA 1
ATOM 620 C C . HIS A 1 78 ? 3.323 -1.708 10.590 1.00 96.12 78 HIS A C 1
ATOM 622 O O . HIS A 1 78 ? 2.512 -0.801 10.812 1.00 96.12 78 HIS A O 1
ATOM 628 N N . THR A 1 79 ? 3.246 -2.913 11.150 1.00 90.06 79 THR A N 1
ATOM 629 C CA . THR A 1 79 ? 2.272 -3.310 12.168 1.00 90.06 79 THR A CA 1
ATOM 630 C C . THR A 1 79 ? 2.774 -2.939 13.550 1.00 90.06 79 THR A C 1
ATOM 632 O O . THR A 1 79 ? 3.833 -3.472 13.938 1.00 90.06 79 THR A O 1
#

Solvent-accessible surface area (backbone atoms only — not comparable to full-atom values): 4523 Å² total; per-residue (Å²): 132,57,71,68,59,51,38,47,50,51,40,51,51,51,38,54,39,38,77,70,65,76,29,51,57,47,43,77,80,55,70,50,77,58,88,79,30,34,42,28,38,37,46,63,46,50,42,89,74,58,49,58,82,55,37,17,33,22,38,64,86,63,48,80,76,46,58,96,54,58,52,35,90,64,44,79,80,76,78

Sequence (79 aa):
MDEEKLKEELVRSVKTLFSKGYVSVGGGNHSFRYKELVWITPSGYPRSHLDAKDLVLIDINGKIIRGDLRPSIETPFHT

Radius of gyration: 11.45 Å; Cα contacts (8 Å, |Δi|>4): 137; chains: 1; bounding box: 25×24×27 Å